Protein AF-A0AA39I2Q4-F1 (afdb_monomer_lite)

Structure (mmCIF, N/CA/C/O backbone):
data_AF-A0AA39I2Q4-F1
#
_entry.id   AF-A0AA39I2Q4-F1
#
loop_
_atom_site.group_PDB
_atom_site.id
_atom_site.type_symbol
_atom_site.label_atom_id
_atom_site.label_alt_id
_atom_site.label_comp_id
_atom_site.label_asym_id
_atom_site.label_entity_id
_atom_site.label_seq_id
_atom_site.pdbx_PDB_ins_code
_atom_site.Cartn_x
_atom_site.Cartn_y
_atom_site.Cartn_z
_atom_site.occupancy
_atom_site.B_iso_or_equiv
_atom_site.auth_seq_id
_atom_site.auth_comp_id
_atom_site.auth_asym_id
_atom_site.auth_atom_id
_atom_site.pdbx_PDB_model_num
ATOM 1 N N . MET A 1 1 ? 20.300 2.941 4.692 1.00 57.72 1 MET A N 1
ATOM 2 C CA . MET A 1 1 ? 18.885 2.511 4.615 1.00 57.72 1 MET A CA 1
ATOM 3 C C . MET A 1 1 ? 18.641 1.969 3.222 1.00 57.72 1 MET A C 1
ATOM 5 O O . MET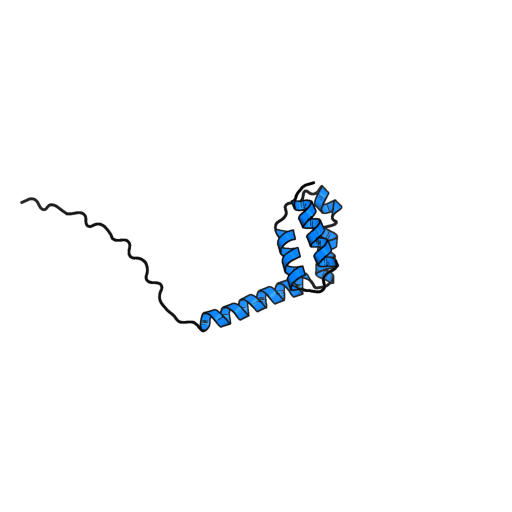 A 1 1 ? 19.092 2.614 2.282 1.00 57.72 1 MET A O 1
ATOM 9 N N . SER A 1 2 ? 18.006 0.803 3.083 1.00 78.44 2 SER A N 1
ATOM 10 C CA . SER A 1 2 ? 17.646 0.271 1.764 1.00 78.44 2 SER A CA 1
ATOM 11 C C . SER A 1 2 ? 16.585 1.167 1.114 1.00 78.44 2 SER A C 1
ATOM 13 O O . SER A 1 2 ? 15.718 1.715 1.802 1.00 78.44 2 SER A O 1
ATOM 15 N N . ALA A 1 3 ? 16.673 1.357 -0.205 1.00 86.44 3 ALA A N 1
ATOM 16 C CA . ALA A 1 3 ? 15.682 2.130 -0.958 1.00 86.44 3 ALA A CA 1
ATOM 17 C C . ALA A 1 3 ? 14.271 1.534 -0.790 1.00 86.44 3 ALA A C 1
ATOM 19 O O . ALA A 1 3 ? 13.300 2.265 -0.595 1.00 86.44 3 ALA A O 1
ATOM 20 N N . ASP A 1 4 ? 14.194 0.206 -0.742 1.00 90.31 4 ASP A N 1
ATOM 21 C CA . ASP A 1 4 ? 12.968 -0.571 -0.565 1.00 90.31 4 ASP A CA 1
ATOM 22 C C . ASP A 1 4 ? 12.265 -0.281 0.763 1.00 90.31 4 ASP A C 1
ATOM 24 O O . ASP A 1 4 ? 11.051 -0.077 0.786 1.00 90.31 4 ASP A O 1
ATOM 28 N N . LEU A 1 5 ? 13.013 -0.135 1.863 1.00 90.12 5 LEU A N 1
ATOM 29 C CA . LEU A 1 5 ? 12.440 0.231 3.160 1.00 90.12 5 LEU A CA 1
ATOM 30 C C . LEU A 1 5 ? 11.814 1.635 3.135 1.00 90.12 5 LEU A C 1
ATOM 32 O O . LEU A 1 5 ? 10.756 1.864 3.728 1.00 90.12 5 LEU A O 1
ATOM 36 N N . ALA A 1 6 ? 12.449 2.590 2.451 1.00 91.62 6 ALA A N 1
ATOM 37 C CA . ALA A 1 6 ? 11.921 3.947 2.317 1.00 91.62 6 ALA A CA 1
ATOM 38 C C . ALA A 1 6 ? 10.647 3.978 1.454 1.00 91.62 6 ALA A C 1
ATOM 40 O O . ALA A 1 6 ? 9.677 4.664 1.802 1.00 91.62 6 ALA A O 1
ATOM 41 N N . ILE A 1 7 ? 10.622 3.197 0.370 1.00 92.50 7 ILE A N 1
ATOM 42 C CA . ILE A 1 7 ? 9.446 3.030 -0.493 1.00 92.50 7 ILE A CA 1
ATOM 43 C C . ILE A 1 7 ? 8.308 2.366 0.286 1.00 92.50 7 ILE A C 1
ATOM 45 O O . ILE A 1 7 ? 7.178 2.855 0.232 1.00 92.50 7 ILE A O 1
ATOM 49 N N . ALA A 1 8 ? 8.594 1.316 1.058 1.00 93.69 8 ALA A N 1
ATOM 50 C CA . ALA A 1 8 ? 7.604 0.618 1.870 1.00 93.69 8 ALA A CA 1
ATOM 51 C C . ALA A 1 8 ? 6.961 1.546 2.907 1.00 93.69 8 ALA A C 1
ATOM 53 O O . ALA A 1 8 ? 5.737 1.667 2.957 1.00 93.69 8 ALA A O 1
ATOM 54 N N . ARG A 1 9 ? 7.773 2.291 3.670 1.00 93.69 9 ARG A N 1
ATOM 55 C CA . ARG A 1 9 ? 7.288 3.287 4.645 1.00 93.69 9 ARG A CA 1
ATOM 56 C C . ARG A 1 9 ? 6.396 4.340 4.010 1.00 93.69 9 ARG A C 1
ATOM 58 O O . ARG A 1 9 ? 5.312 4.624 4.519 1.00 93.69 9 ARG A O 1
ATOM 65 N N . SER A 1 10 ? 6.853 4.910 2.900 1.00 94.12 10 SER A N 1
ATOM 66 C CA . SER A 1 10 ? 6.113 5.952 2.189 1.00 94.12 10 SER A CA 1
ATOM 67 C C . SER A 1 10 ? 4.788 5.413 1.654 1.00 94.12 10 SER A C 1
ATOM 69 O O . SER A 1 10 ? 3.756 6.066 1.782 1.00 94.12 10 SER A O 1
ATOM 71 N N . SER A 1 11 ? 4.797 4.191 1.120 1.00 93.19 11 SER A N 1
ATOM 72 C CA . SER A 1 11 ? 3.607 3.531 0.581 1.00 93.19 11 SER A CA 1
ATOM 73 C C . SER A 1 11 ? 2.585 3.222 1.674 1.00 93.19 11 SER A C 1
ATOM 75 O O . SER A 1 11 ? 1.417 3.570 1.522 1.00 93.19 11 SER A O 1
ATOM 77 N N . ILE A 1 12 ? 3.018 2.657 2.806 1.00 94.00 12 ILE A N 1
ATOM 78 C CA . ILE A 1 12 ? 2.149 2.389 3.963 1.00 94.00 12 ILE A CA 1
ATOM 79 C C . ILE A 1 12 ? 1.529 3.691 4.482 1.00 94.00 12 ILE A C 1
ATOM 81 O O . ILE A 1 12 ? 0.319 3.756 4.702 1.00 94.00 12 ILE A O 1
ATOM 85 N N . SER A 1 13 ? 2.331 4.750 4.626 1.00 93.69 13 SER A N 1
ATOM 86 C CA . SER A 1 13 ? 1.847 6.065 5.062 1.00 93.69 13 SER A CA 1
ATOM 87 C C . SER A 1 13 ? 0.787 6.632 4.110 1.00 93.69 13 SER A C 1
ATOM 89 O O . SER A 1 13 ? -0.287 7.049 4.542 1.00 93.69 13 SER A O 1
ATOM 91 N N . LEU A 1 14 ? 1.030 6.561 2.797 1.00 92.75 14 LEU A N 1
ATOM 92 C CA . LEU A 1 14 ? 0.073 7.009 1.783 1.00 92.75 14 LEU A CA 1
ATOM 93 C C . LEU A 1 14 ? -1.243 6.230 1.834 1.00 92.75 14 LEU A C 1
ATOM 95 O O . LEU A 1 14 ? -2.304 6.837 1.704 1.00 92.75 14 LEU A O 1
ATOM 99 N N . VAL A 1 15 ? -1.201 4.912 2.040 1.00 91.44 15 VAL A N 1
ATOM 100 C CA . VAL A 1 15 ? -2.419 4.093 2.151 1.00 91.44 15 VAL A CA 1
ATOM 101 C C . VAL A 1 15 ? -3.204 4.435 3.418 1.00 91.44 15 VAL A C 1
ATOM 103 O O . VAL A 1 15 ? -4.429 4.518 3.362 1.00 91.44 15 VAL A O 1
ATOM 106 N N . LYS A 1 16 ? -2.525 4.679 4.546 1.00 89.62 16 LYS A N 1
ATOM 107 C CA . LYS A 1 16 ? -3.184 5.024 5.817 1.00 89.62 16 LYS A CA 1
ATOM 108 C C . LYS A 1 16 ? -3.815 6.420 5.807 1.00 89.62 16 LYS A C 1
ATOM 110 O O . LYS A 1 16 ? -4.866 6.603 6.416 1.00 89.62 16 LYS A O 1
ATOM 115 N N . CYS A 1 17 ? -3.194 7.381 5.124 1.00 89.12 17 CYS A N 1
ATOM 116 C CA . CYS A 1 17 ? -3.598 8.790 5.165 1.00 89.12 17 CYS A CA 1
ATOM 117 C C . CYS A 1 17 ? -4.457 9.239 3.973 1.00 89.12 17 CYS A C 1
ATOM 119 O O . CYS A 1 17 ? -5.058 10.311 4.029 1.00 89.12 17 CYS A O 1
ATOM 121 N N . SER A 1 18 ? -4.511 8.474 2.879 1.00 86.56 18 SER A N 1
ATOM 122 C CA . SER A 1 18 ? -5.223 8.879 1.664 1.00 86.56 18 SER A CA 1
ATOM 123 C C . SER A 1 18 ? -6.598 8.226 1.543 1.00 86.56 18 SER A C 1
ATOM 125 O O . SER A 1 18 ? -6.755 7.017 1.691 1.00 86.56 18 SER A O 1
ATOM 127 N N . THR A 1 19 ? -7.599 9.026 1.179 1.00 81.31 19 THR A N 1
ATOM 128 C CA . THR A 1 19 ? -8.931 8.550 0.770 1.00 81.31 19 THR A CA 1
ATOM 129 C C . THR A 1 19 ? -9.043 8.367 -0.747 1.00 81.31 19 THR A C 1
ATOM 131 O O . THR A 1 19 ? -9.988 7.734 -1.229 1.00 81.31 19 THR A O 1
ATOM 134 N N . ASP A 1 20 ? -8.076 8.878 -1.523 1.00 87.31 20 ASP A N 1
ATOM 135 C CA . ASP A 1 20 ? -8.063 8.726 -2.974 1.00 87.31 20 ASP A CA 1
ATOM 136 C C . ASP A 1 20 ? -7.611 7.322 -3.371 1.00 87.31 20 ASP A C 1
ATOM 138 O O . ASP A 1 20 ? -6.431 6.963 -3.356 1.00 87.31 20 ASP A O 1
ATOM 142 N N . LEU A 1 21 ? -8.573 6.543 -3.852 1.00 83.75 21 LEU A N 1
ATOM 143 C CA . LEU A 1 21 ? -8.340 5.172 -4.272 1.00 83.75 21 LEU A CA 1
ATOM 144 C C . LEU A 1 21 ? -7.311 5.062 -5.415 1.00 83.75 21 LEU A C 1
ATOM 146 O O . LEU A 1 21 ? -6.687 4.018 -5.557 1.00 83.75 21 LEU A O 1
ATOM 150 N N . LYS A 1 22 ? -7.098 6.091 -6.256 1.00 84.81 22 LYS A N 1
ATOM 151 C CA . LYS A 1 22 ? -6.063 6.028 -7.314 1.00 84.81 22 LYS A CA 1
ATOM 152 C C . LYS A 1 22 ? -4.657 6.079 -6.711 1.00 84.81 22 LYS A C 1
ATOM 154 O O . LYS A 1 22 ? -3.790 5.323 -7.150 1.00 84.81 22 LYS A O 1
ATOM 159 N N . THR A 1 23 ? -4.450 6.946 -5.729 1.00 88.62 23 THR A N 1
ATOM 160 C CA . THR A 1 23 ? -3.203 7.070 -4.967 1.00 88.62 23 THR A CA 1
ATOM 161 C C . THR A 1 23 ? -2.950 5.819 -4.135 1.00 88.62 23 THR A C 1
ATOM 163 O O . THR A 1 23 ? -1.866 5.248 -4.223 1.00 88.62 23 THR A O 1
ATOM 166 N N . VAL A 1 24 ? -3.976 5.311 -3.447 1.00 89.62 24 VAL A N 1
ATOM 167 C CA . VAL A 1 24 ? -3.904 4.063 -2.669 1.00 89.62 24 VAL A CA 1
ATOM 168 C C . VAL A 1 24 ? -3.522 2.867 -3.547 1.00 89.62 24 VAL A C 1
ATOM 170 O O . VAL A 1 24 ? -2.595 2.137 -3.211 1.00 89.62 24 VAL A O 1
ATOM 173 N N . THR A 1 25 ? -4.155 2.687 -4.716 1.00 87.25 25 THR A N 1
ATOM 174 C CA . THR A 1 25 ? -3.792 1.591 -5.636 1.00 87.25 25 THR A CA 1
ATOM 175 C C . THR A 1 25 ? -2.344 1.700 -6.121 1.00 87.25 25 THR A C 1
ATOM 177 O O . THR A 1 25 ? -1.668 0.683 -6.243 1.00 87.25 25 THR A O 1
ATOM 180 N N . LYS A 1 26 ? -1.848 2.914 -6.397 1.00 89.56 26 LYS A N 1
ATOM 181 C CA . LYS A 1 26 ? -0.443 3.111 -6.784 1.00 89.56 26 LYS A CA 1
ATOM 182 C C . LYS A 1 26 ? 0.511 2.761 -5.645 1.00 89.56 26 LYS A C 1
ATOM 184 O O . LYS A 1 26 ? 1.482 2.063 -5.892 1.00 89.56 26 LYS A O 1
ATOM 189 N N . ALA A 1 27 ? 0.222 3.220 -4.430 1.00 92.00 27 ALA A N 1
ATOM 190 C CA . ALA A 1 27 ? 1.046 2.953 -3.256 1.00 92.00 27 ALA A CA 1
ATOM 191 C C . ALA A 1 27 ? 1.112 1.450 -2.936 1.00 92.00 27 ALA A C 1
ATOM 193 O O . ALA A 1 27 ? 2.198 0.924 -2.724 1.00 92.00 27 ALA A O 1
ATOM 194 N N . LEU A 1 28 ? -0.020 0.738 -2.996 1.00 90.25 28 LEU A N 1
ATOM 195 C CA . LEU A 1 28 ? -0.040 -0.724 -2.859 1.00 90.25 28 LEU A CA 1
ATOM 196 C C . LEU A 1 28 ? 0.752 -1.421 -3.974 1.00 90.25 28 LEU A C 1
ATOM 198 O O . LEU A 1 28 ? 1.458 -2.385 -3.705 1.00 90.25 28 LEU A O 1
ATOM 202 N N . GLY A 1 29 ? 0.677 -0.917 -5.209 1.00 89.19 29 GLY A N 1
ATOM 203 C CA . GLY A 1 29 ? 1.494 -1.417 -6.316 1.00 89.19 29 GLY A CA 1
ATOM 204 C C . GLY A 1 29 ? 2.993 -1.240 -6.069 1.00 89.19 29 GLY A C 1
ATOM 205 O O . GLY A 1 29 ? 3.751 -2.182 -6.262 1.00 89.19 29 GLY A O 1
ATOM 206 N N . SER A 1 30 ? 3.417 -0.069 -5.587 1.00 90.94 30 SER A N 1
ATOM 207 C CA . SER A 1 30 ? 4.813 0.174 -5.203 1.00 90.94 30 SER A CA 1
ATOM 208 C C . SER A 1 30 ? 5.261 -0.740 -4.063 1.00 90.94 30 SER A C 1
ATOM 210 O O . SER A 1 30 ? 6.365 -1.271 -4.113 1.00 90.94 30 SER A O 1
ATOM 212 N N . LEU A 1 31 ? 4.399 -0.962 -3.063 1.00 90.81 31 LEU A N 1
ATOM 213 C CA . LEU A 1 31 ? 4.672 -1.870 -1.947 1.00 90.81 31 LEU A CA 1
ATOM 214 C C . LEU A 1 31 ? 4.792 -3.336 -2.400 1.00 90.81 31 LEU A C 1
ATOM 216 O O . LEU A 1 31 ? 5.554 -4.091 -1.815 1.00 90.81 31 LEU A O 1
ATOM 220 N N . ALA A 1 32 ? 4.089 -3.746 -3.455 1.00 88.56 32 ALA A N 1
ATOM 221 C CA . ALA A 1 32 ? 4.195 -5.101 -3.999 1.00 88.56 32 ALA A CA 1
ATOM 222 C C . ALA A 1 32 ? 5.507 -5.362 -4.767 1.00 88.56 32 ALA A C 1
ATOM 224 O O . ALA A 1 32 ? 5.819 -6.512 -5.061 1.00 88.56 32 ALA A O 1
ATOM 225 N N . CYS A 1 33 ? 6.259 -4.314 -5.123 1.00 88.25 33 CYS A N 1
ATOM 226 C CA . CYS A 1 33 ? 7.508 -4.430 -5.884 1.00 88.25 33 CYS A CA 1
ATOM 227 C C . CYS A 1 33 ? 8.777 -4.313 -5.026 1.00 88.25 33 CYS A C 1
ATOM 229 O O . CYS A 1 33 ? 9.874 -4.437 -5.571 1.00 88.25 33 CYS A O 1
ATOM 231 N N . VAL A 1 34 ? 8.656 -4.050 -3.722 1.00 91.12 34 VAL A N 1
ATOM 232 C CA . VAL A 1 34 ? 9.813 -3.950 -2.820 1.00 91.12 34 VAL A CA 1
ATOM 233 C C . VAL A 1 34 ? 10.177 -5.308 -2.234 1.00 91.12 34 VAL A C 1
ATOM 235 O O . VAL A 1 34 ? 9.299 -6.125 -1.962 1.00 91.12 34 VAL A O 1
ATOM 238 N N . HIS A 1 35 ? 11.467 -5.532 -2.000 1.00 90.75 35 HIS A N 1
ATOM 239 C CA . HIS A 1 35 ? 11.965 -6.705 -1.292 1.00 90.75 35 HIS A CA 1
ATOM 240 C C . HIS A 1 35 ? 12.410 -6.280 0.105 1.00 90.75 35 HIS A C 1
ATOM 242 O O . HIS A 1 35 ? 13.410 -5.583 0.2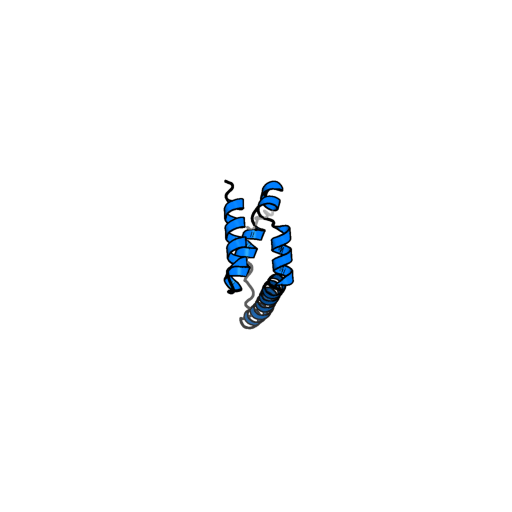83 1.00 90.75 35 HIS A O 1
ATOM 248 N N . LEU A 1 36 ? 11.635 -6.681 1.108 1.00 89.88 36 LEU A N 1
ATOM 249 C CA . LEU A 1 36 ? 11.939 -6.407 2.507 1.00 89.88 36 LEU A CA 1
ATOM 250 C C . LEU A 1 36 ? 12.597 -7.627 3.149 1.00 89.88 36 LEU A C 1
ATOM 252 O O . LEU A 1 36 ? 12.298 -8.769 2.811 1.00 89.88 36 LEU A O 1
ATOM 256 N N . SER A 1 37 ? 13.517 -7.373 4.078 1.00 92.44 37 SER A N 1
ATOM 257 C CA . SER A 1 37 ? 14.002 -8.415 4.980 1.00 92.44 37 SER A CA 1
ATOM 258 C C . SER A 1 37 ? 12.934 -8.733 6.032 1.00 92.44 37 SER A C 1
ATOM 260 O O . SER A 1 37 ? 12.096 -7.884 6.342 1.00 92.44 37 SER A O 1
ATOM 262 N N . SER A 1 38 ? 12.987 -9.916 6.649 1.00 91.06 38 SER A N 1
ATOM 263 C CA . SER A 1 38 ? 12.045 -10.275 7.721 1.00 91.06 38 SER A CA 1
ATOM 264 C C . SER A 1 38 ? 12.094 -9.303 8.912 1.00 91.06 38 SER A C 1
ATOM 266 O O . SER A 1 38 ? 11.071 -9.051 9.544 1.00 91.06 38 SER A O 1
ATOM 268 N N . GLU A 1 39 ? 13.259 -8.710 9.201 1.00 92.50 39 GLU A N 1
ATOM 269 C CA . GLU A 1 39 ? 13.396 -7.669 10.229 1.00 92.50 39 GLU A CA 1
ATOM 270 C C . GLU A 1 39 ? 12.653 -6.383 9.831 1.00 92.50 39 GLU A C 1
ATOM 272 O O . GLU A 1 39 ? 11.925 -5.798 10.636 1.00 92.50 39 GLU A O 1
ATOM 277 N N . ASP A 1 40 ? 12.786 -5.957 8.572 1.00 91.50 40 ASP A N 1
ATOM 278 C CA . ASP A 1 40 ? 12.100 -4.772 8.055 1.00 91.50 40 ASP A CA 1
ATOM 279 C C . ASP A 1 40 ? 10.578 -4.964 8.010 1.00 91.50 40 ASP A C 1
ATOM 281 O O . ASP A 1 40 ? 9.833 -4.041 8.350 1.00 91.50 40 ASP A O 1
ATOM 285 N N . GLU A 1 41 ? 10.103 -6.157 7.648 1.00 90.75 41 GLU A N 1
ATOM 286 C CA . GLU A 1 41 ? 8.678 -6.502 7.665 1.00 90.75 41 GLU A CA 1
ATOM 287 C C . GLU A 1 41 ? 8.080 -6.396 9.070 1.00 90.75 41 GLU A C 1
ATOM 289 O O . GLU A 1 41 ? 7.022 -5.782 9.254 1.00 90.75 41 GLU A O 1
ATOM 294 N N . GLN A 1 42 ? 8.777 -6.940 10.072 1.00 92.50 42 GLN A N 1
ATOM 295 C CA . GLN A 1 42 ? 8.366 -6.848 11.473 1.00 92.50 42 GLN A CA 1
ATOM 296 C C . GLN A 1 42 ? 8.392 -5.401 11.965 1.00 92.50 42 GLN A C 1
ATOM 298 O O . GLN A 1 42 ? 7.430 -4.931 12.575 1.00 92.50 42 GLN A O 1
ATOM 303 N N . LYS A 1 43 ? 9.450 -4.651 11.643 1.00 92.31 43 LYS A N 1
ATOM 304 C CA . LYS A 1 43 ? 9.593 -3.240 12.026 1.00 92.31 43 LYS A CA 1
ATOM 305 C C . LYS A 1 43 ? 8.501 -2.355 11.432 1.00 92.31 43 LYS A C 1
ATOM 307 O O . LYS A 1 43 ? 8.084 -1.384 12.062 1.00 92.31 43 LYS A O 1
ATOM 312 N N . LEU A 1 44 ? 8.062 -2.661 10.215 1.00 91.44 44 LEU A N 1
ATOM 313 C CA . LEU A 1 44 ? 6.974 -1.956 9.541 1.00 91.44 44 LEU A CA 1
ATOM 314 C C . LEU A 1 44 ? 5.588 -2.503 9.876 1.00 91.44 44 LEU A C 1
ATOM 316 O O . LEU A 1 44 ? 4.605 -1.892 9.451 1.00 91.44 44 LEU A O 1
ATOM 320 N N . LYS A 1 45 ? 5.501 -3.605 10.633 1.00 92.94 45 LYS A N 1
ATOM 321 C CA . LYS A 1 45 ? 4.246 -4.288 10.970 1.00 92.94 45 LYS A CA 1
ATOM 322 C C . LYS A 1 45 ? 3.411 -4.555 9.713 1.00 92.94 45 LYS A C 1
ATOM 324 O O . LYS A 1 45 ? 2.221 -4.251 9.665 1.00 92.94 45 LYS A O 1
ATOM 329 N N . VAL A 1 46 ? 4.055 -5.077 8.664 1.00 90.81 46 VAL A N 1
ATOM 330 C CA . VAL A 1 46 ? 3.424 -5.245 7.340 1.00 90.81 46 VAL A CA 1
ATOM 331 C C . VAL A 1 46 ? 2.198 -6.154 7.420 1.00 90.81 46 VAL A C 1
ATOM 333 O O . VAL A 1 46 ? 1.187 -5.834 6.806 1.00 90.81 46 VAL A O 1
ATOM 336 N N . ALA A 1 47 ? 2.257 -7.226 8.217 1.00 89.00 47 ALA A N 1
ATOM 337 C CA . ALA A 1 47 ? 1.122 -8.122 8.442 1.00 89.00 47 ALA A CA 1
ATOM 338 C C . ALA A 1 47 ? -0.096 -7.375 9.015 1.00 89.00 47 ALA A C 1
ATOM 340 O O . ALA A 1 47 ? -1.137 -7.336 8.368 1.00 89.00 47 ALA A O 1
ATOM 341 N N . GLU A 1 48 ? 0.075 -6.673 10.145 1.00 91.62 48 GLU A N 1
ATOM 342 C CA . GLU A 1 48 ? -0.993 -5.863 10.761 1.00 91.62 48 GLU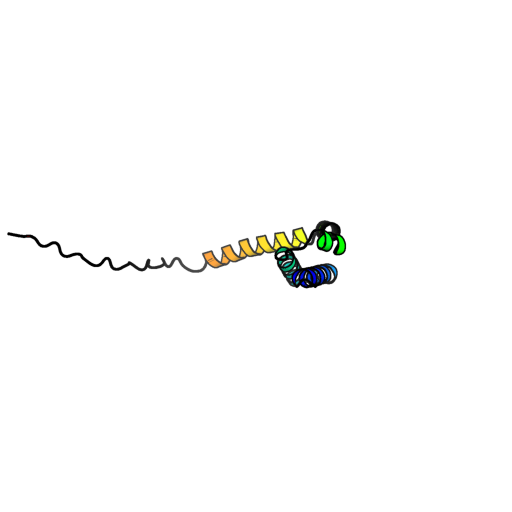 A CA 1
ATOM 343 C C . GLU A 1 48 ? -1.544 -4.813 9.779 1.00 91.62 48 GLU A C 1
ATOM 345 O O . GLU A 1 48 ? -2.744 -4.569 9.709 1.00 91.62 48 GLU A O 1
ATOM 350 N N . PHE A 1 49 ? -0.673 -4.195 8.976 1.00 93.06 49 PHE A N 1
ATOM 351 C CA . PHE A 1 49 ? -1.091 -3.239 7.952 1.00 93.06 49 PHE A CA 1
ATOM 352 C C . PHE A 1 49 ? -1.942 -3.874 6.840 1.00 93.06 49 PHE A C 1
ATOM 354 O O . PHE A 1 49 ? -2.867 -3.231 6.334 1.00 93.06 49 PHE A O 1
ATOM 361 N N . LEU A 1 50 ? -1.622 -5.094 6.410 1.00 89.75 50 LEU A N 1
ATOM 362 C CA . LEU A 1 50 ? -2.403 -5.796 5.394 1.00 89.75 50 LEU A CA 1
ATOM 363 C C . LEU A 1 50 ? -3.764 -6.221 5.948 1.00 89.75 50 LEU A C 1
ATOM 365 O O . LEU A 1 50 ? -4.762 -6.033 5.250 1.00 89.75 50 LEU A O 1
ATOM 369 N N . ASP A 1 51 ? -3.815 -6.678 7.199 1.00 89.25 51 ASP A N 1
ATOM 370 C CA . ASP A 1 51 ? -5.066 -6.978 7.902 1.00 89.25 51 ASP A CA 1
ATOM 371 C C . ASP A 1 51 ? -5.946 -5.721 8.013 1.00 89.25 51 ASP A C 1
ATOM 373 O O . ASP A 1 51 ? -7.097 -5.729 7.570 1.00 89.25 51 ASP A O 1
ATOM 377 N N . ASP A 1 52 ? -5.374 -4.583 8.430 1.00 88.69 52 ASP A N 1
ATOM 378 C CA . ASP A 1 52 ? -6.045 -3.272 8.428 1.00 88.69 52 ASP A CA 1
ATOM 379 C C . ASP A 1 52 ? -6.625 -2.923 7.041 1.00 88.69 52 ASP A C 1
ATOM 381 O O . ASP A 1 52 ? -7.719 -2.359 6.913 1.00 88.69 52 ASP A O 1
ATOM 385 N N . CYS A 1 53 ? -5.889 -3.218 5.964 1.00 87.38 53 CYS A N 1
ATOM 386 C CA . CYS A 1 53 ? -6.340 -2.953 4.596 1.00 87.38 53 CYS A CA 1
ATOM 387 C C . CYS A 1 53 ? -7.512 -3.852 4.175 1.00 87.38 53 CYS A C 1
ATOM 389 O O . CYS A 1 53 ? -8.354 -3.414 3.374 1.00 87.38 53 CYS A O 1
ATOM 391 N N . VAL A 1 54 ? -7.574 -5.084 4.685 1.00 85.69 54 VAL A N 1
ATOM 392 C CA . VAL A 1 54 ? -8.698 -6.008 4.484 1.00 85.69 54 VAL A CA 1
ATOM 393 C C .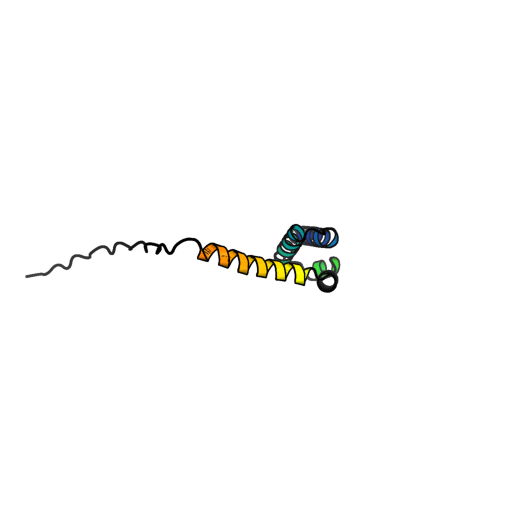 VAL A 1 54 ? -9.926 -5.498 5.229 1.00 85.69 54 VAL A C 1
ATOM 395 O O . VAL A 1 54 ? -10.967 -5.307 4.596 1.00 85.69 54 VAL A O 1
ATOM 398 N N . GLU A 1 55 ? -9.803 -5.200 6.525 1.00 85.00 55 GLU A N 1
ATOM 399 C CA . GLU A 1 55 ? -10.919 -4.744 7.368 1.00 85.00 55 GLU A CA 1
ATOM 400 C C . GLU A 1 55 ? -11.550 -3.451 6.845 1.00 85.00 55 GLU A C 1
ATOM 402 O O . GLU A 1 55 ? -12.771 -3.314 6.764 1.00 85.00 55 GLU A O 1
ATOM 407 N N . ARG A 1 56 ? -10.723 -2.510 6.377 1.00 82.75 56 ARG A N 1
ATOM 408 C CA . ARG A 1 56 ? -11.186 -1.248 5.772 1.00 82.75 56 ARG A CA 1
ATOM 409 C C . ARG A 1 56 ? -11.773 -1.426 4.365 1.00 82.75 56 ARG A C 1
ATOM 411 O O . ARG A 1 56 ? -12.193 -0.448 3.738 1.00 82.75 56 ARG A O 1
ATOM 418 N N . GLY A 1 57 ? -11.766 -2.644 3.821 1.00 84.62 57 GLY A N 1
ATOM 419 C CA . GLY A 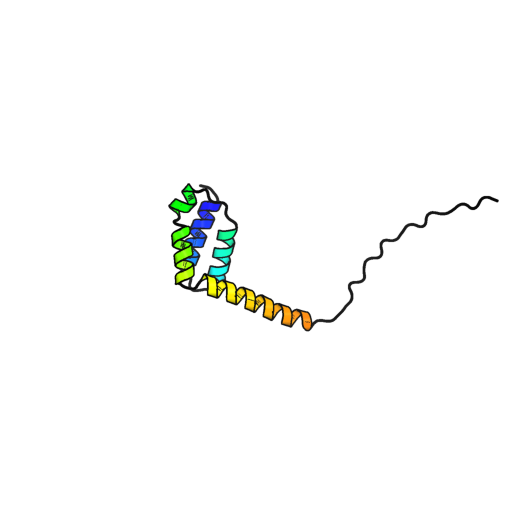1 57 ? -12.242 -2.966 2.475 1.00 84.62 57 GLY A CA 1
ATOM 420 C C . GLY A 1 57 ? -11.416 -2.321 1.357 1.00 84.62 57 GLY A C 1
ATOM 421 O O . GLY A 1 57 ? -11.892 -2.202 0.222 1.00 84.62 57 GLY A O 1
ATOM 422 N N . VAL A 1 58 ? -10.189 -1.877 1.647 1.00 83.69 58 VAL A N 1
ATOM 423 C CA . VAL A 1 58 ? -9.311 -1.185 0.690 1.00 83.69 58 VAL A CA 1
ATOM 424 C C . VAL A 1 58 ? -8.912 -2.131 -0.437 1.00 83.69 58 VAL A C 1
ATOM 426 O O . VAL A 1 58 ? -8.989 -1.756 -1.613 1.00 83.69 58 VAL A O 1
ATOM 429 N N . LEU A 1 59 ? -8.552 -3.370 -0.091 1.00 78.94 59 LEU A N 1
ATOM 430 C CA . LEU A 1 59 ? -8.171 -4.391 -1.067 1.00 78.94 59 LEU A CA 1
ATOM 431 C C . LEU A 1 59 ? -9.346 -4.758 -1.985 1.00 78.94 59 LEU A C 1
ATOM 433 O O . LEU A 1 59 ? -9.184 -4.758 -3.206 1.00 78.94 59 LEU A O 1
ATOM 437 N N . HIS A 1 60 ? -10.553 -4.937 -1.432 1.00 83.31 60 HIS A N 1
ATOM 438 C CA . HIS A 1 60 ? -11.768 -5.185 -2.219 1.00 83.31 60 HIS A CA 1
ATOM 439 C C . HIS A 1 60 ? -12.055 -4.053 -3.214 1.00 83.31 60 HIS A C 1
ATOM 441 O O . HIS A 1 60 ? -12.306 -4.304 -4.396 1.00 83.31 60 HIS A O 1
ATOM 447 N N . ARG A 1 61 ? -11.962 -2.791 -2.775 1.00 78.31 61 ARG A N 1
ATOM 448 C CA . ARG A 1 61 ? -12.169 -1.618 -3.644 1.00 78.31 61 ARG A CA 1
ATOM 449 C C . ARG A 1 61 ? -11.118 -1.524 -4.751 1.00 78.31 61 ARG A C 1
ATOM 451 O O . ARG A 1 61 ? -11.461 -1.198 -5.891 1.00 78.31 61 ARG A O 1
ATOM 458 N N . CYS A 1 62 ? -9.854 -1.812 -4.439 1.00 79.56 62 CYS A N 1
ATOM 459 C CA . CYS A 1 62 ? -8.775 -1.836 -5.428 1.00 79.56 62 CYS A CA 1
ATOM 460 C C . CYS A 1 62 ? -9.013 -2.922 -6.485 1.00 79.56 62 CYS A C 1
ATOM 462 O O . CYS A 1 62 ? -8.962 -2.634 -7.685 1.00 79.56 62 CYS A O 1
ATOM 464 N N . TYR A 1 63 ? -9.351 -4.138 -6.053 1.00 79.62 63 TYR A N 1
ATOM 465 C CA . TYR A 1 63 ? -9.609 -5.269 -6.941 1.00 79.62 63 TYR A CA 1
ATOM 466 C C . TYR A 1 63 ? -10.839 -5.041 -7.834 1.00 79.62 63 TYR A C 1
ATOM 468 O O . TYR A 1 63 ? -10.752 -5.167 -9.057 1.00 79.62 63 TYR A O 1
ATOM 476 N N . ALA A 1 64 ? -11.956 -4.578 -7.265 1.00 79.50 64 ALA A N 1
ATOM 477 C CA . ALA A 1 64 ? -13.165 -4.248 -8.023 1.00 79.50 64 ALA A CA 1
ATOM 478 C C . ALA A 1 64 ? -12.901 -3.188 -9.107 1.00 79.50 64 ALA A C 1
ATOM 480 O O . ALA A 1 64 ? -13.373 -3.302 -10.240 1.00 79.50 64 ALA A O 1
ATOM 481 N N . ARG A 1 65 ? -12.089 -2.165 -8.807 1.00 77.81 65 ARG A N 1
ATOM 482 C CA . ARG A 1 65 ? -11.695 -1.143 -9.789 1.00 77.81 65 ARG A CA 1
ATOM 483 C C . ARG A 1 65 ? -10.817 -1.717 -10.904 1.00 77.81 65 ARG A C 1
ATOM 485 O O . ARG A 1 65 ? -10.939 -1.274 -12.049 1.00 77.81 65 ARG A O 1
ATOM 492 N N . MET A 1 66 ? -9.941 -2.670 -10.592 1.00 78.38 66 MET A N 1
ATOM 493 C CA . MET A 1 66 ? -9.128 -3.364 -11.591 1.00 78.38 66 MET A CA 1
ATOM 494 C C . MET A 1 66 ? -10.008 -4.175 -12.552 1.00 78.38 66 MET A C 1
ATOM 496 O O . MET A 1 66 ? -9.878 -4.012 -13.767 1.00 78.38 66 MET A O 1
ATOM 500 N N . LEU A 1 67 ? -10.973 -4.937 -12.026 1.00 79.06 67 LEU A N 1
ATOM 501 C CA . LEU A 1 67 ? -11.964 -5.664 -12.830 1.00 79.06 67 LEU A CA 1
ATOM 502 C C . LEU A 1 67 ? -12.793 -4.720 -13.710 1.00 79.06 67 LEU A C 1
ATOM 504 O O . LEU A 1 67 ? -12.880 -4.914 -14.922 1.00 79.06 67 LEU A O 1
ATOM 508 N N . LEU A 1 68 ? -13.330 -3.637 -13.136 1.00 78.19 68 LEU A N 1
ATOM 509 C CA . LEU A 1 68 ? -14.093 -2.628 -13.882 1.00 78.19 68 LEU A CA 1
ATOM 510 C C . LEU A 1 68 ? -13.280 -2.003 -15.022 1.00 78.19 68 LEU A C 1
ATOM 512 O O . LEU A 1 68 ? -13.831 -1.717 -16.085 1.00 78.19 68 LEU A O 1
ATOM 516 N N . ARG A 1 69 ? -11.972 -1.781 -14.835 1.00 76.56 69 ARG A N 1
ATOM 517 C CA . ARG A 1 69 ? -11.085 -1.319 -15.914 1.00 76.56 69 ARG A CA 1
ATOM 518 C C . ARG A 1 69 ? -10.920 -2.369 -17.005 1.00 76.56 69 ARG A C 1
ATOM 520 O O . ARG A 1 69 ? -10.956 -1.982 -18.168 1.00 76.56 69 ARG A O 1
ATOM 527 N N . GLY A 1 70 ? -10.756 -3.644 -16.654 1.00 72.50 70 GLY A N 1
ATOM 528 C CA . GLY A 1 70 ? -10.694 -4.744 -17.622 1.00 72.50 70 GLY A CA 1
ATOM 529 C C . GLY A 1 70 ? -11.953 -4.802 -18.487 1.00 72.50 70 GLY A C 1
ATOM 530 O O . GLY A 1 70 ? -11.866 -4.708 -19.709 1.00 72.50 70 GLY A O 1
ATOM 531 N N . ILE A 1 71 ? -13.127 -4.801 -17.852 1.00 76.44 71 ILE A N 1
ATOM 532 C CA . ILE A 1 71 ? -14.433 -4.803 -18.532 1.00 76.44 71 ILE A CA 1
ATOM 533 C C . ILE A 1 71 ? -14.590 -3.574 -19.446 1.00 76.44 71 ILE A C 1
ATOM 535 O O . ILE A 1 71 ? -15.012 -3.685 -20.596 1.00 76.44 71 ILE A O 1
ATOM 539 N N . ARG A 1 72 ? -14.225 -2.378 -18.964 1.00 76.81 72 ARG A N 1
ATOM 540 C CA . ARG A 1 72 ? -14.334 -1.135 -19.753 1.00 76.81 72 ARG A CA 1
ATOM 541 C C . ARG A 1 72 ? -13.319 -1.046 -20.895 1.00 76.81 72 ARG A C 1
ATOM 543 O O . ARG A 1 72 ? -13.632 -0.417 -21.902 1.00 76.81 72 ARG A O 1
ATOM 550 N N . LYS A 1 73 ? -12.125 -1.631 -20.753 1.00 61.09 73 LYS A N 1
ATOM 551 C CA . LYS A 1 73 ? -11.126 -1.714 -21.833 1.00 61.09 73 LYS A CA 1
ATOM 552 C C . LYS A 1 73 ? -11.580 -2.670 -22.937 1.00 61.09 73 LYS A C 1
ATOM 554 O O . LYS A 1 73 ? -11.553 -2.270 -24.095 1.00 61.09 73 LYS A O 1
ATOM 559 N N . LEU A 1 74 ? -12.125 -3.834 -22.573 1.00 56.34 74 LEU A N 1
ATOM 560 C CA . LEU A 1 74 ? -12.755 -4.776 -23.511 1.00 56.34 74 LEU A CA 1
ATOM 561 C C . LEU A 1 74 ? -13.841 -4.107 -24.367 1.00 56.34 74 LEU A C 1
ATOM 563 O O . LEU A 1 74 ? -13.937 -4.350 -25.566 1.00 56.34 74 LEU A O 1
ATOM 567 N N . LYS A 1 75 ? -14.614 -3.186 -23.781 1.00 53.03 75 LYS A N 1
ATOM 568 C CA . LYS A 1 75 ? -15.654 -2.452 -24.515 1.00 53.03 75 LYS A CA 1
ATOM 569 C C . LYS A 1 75 ? -15.108 -1.422 -25.520 1.00 53.03 75 LYS A C 1
ATOM 571 O O . LYS A 1 75 ? -15.845 -1.031 -26.418 1.00 53.03 75 LYS A O 1
ATOM 576 N N . LYS A 1 76 ? -13.854 -0.971 -25.383 1.00 52.19 76 LYS A N 1
ATOM 577 C CA . LYS A 1 76 ? -13.225 -0.020 -26.321 1.00 52.19 76 LYS A CA 1
ATOM 578 C C . LYS A 1 76 ? -12.498 -0.709 -27.474 1.00 52.19 76 LYS A C 1
ATOM 580 O O . LYS A 1 76 ? -12.549 -0.194 -28.582 1.00 52.19 76 LYS A O 1
ATOM 585 N N . GLU A 1 77 ? -11.894 -1.875 -27.253 1.00 46.97 77 GLU A N 1
ATOM 586 C CA . GLU A 1 77 ? -11.234 -2.629 -28.336 1.00 46.97 77 GLU A CA 1
ATOM 587 C C . GLU A 1 77 ? -12.225 -3.326 -29.278 1.00 46.97 77 GLU A C 1
ATOM 589 O O . GLU A 1 77 ? -11.889 -3.607 -30.421 1.00 46.97 77 GLU A O 1
ATOM 594 N N . SER A 1 78 ? -13.479 -3.527 -28.862 1.00 44.44 78 SER A N 1
ATOM 595 C CA . SER A 1 78 ? -14.515 -4.058 -29.759 1.00 44.44 78 SER A CA 1
ATOM 596 C C . SER A 1 78 ? -15.122 -3.012 -30.711 1.00 44.44 78 SER A C 1
ATOM 598 O O . SER A 1 78 ? -15.960 -3.377 -31.535 1.00 44.44 78 SER A O 1
ATOM 600 N N . ALA A 1 79 ? -14.747 -1.731 -30.603 1.00 49.19 79 ALA A N 1
ATOM 601 C CA . ALA A 1 79 ? -15.301 -0.648 -31.424 1.00 49.19 79 ALA A CA 1
ATOM 602 C C . ALA A 1 79 ? -14.329 -0.099 -32.486 1.00 49.19 79 ALA A C 1
ATOM 604 O O . ALA A 1 79 ? -14.750 0.688 -33.330 1.00 49.19 79 ALA A O 1
ATOM 605 N N . GLU A 1 80 ? -13.066 -0.536 -32.508 1.00 42.97 80 GLU A N 1
ATOM 606 C CA . GLU A 1 80 ? -12.123 -0.198 -33.579 1.00 42.97 80 GLU A CA 1
ATOM 607 C C . GLU A 1 80 ? -11.676 -1.456 -34.324 1.00 42.97 80 GLU A C 1
ATOM 609 O O . GLU A 1 80 ? -10.693 -2.102 -33.990 1.00 42.97 80 GLU A O 1
ATOM 614 N N . GLY A 1 81 ? -12.450 -1.780 -35.361 1.00 42.16 81 GLY A N 1
ATOM 615 C CA . GLY A 1 81 ? -11.961 -2.272 -36.645 1.00 42.16 81 GLY A CA 1
ATOM 616 C C . GLY A 1 81 ? -10.974 -3.436 -36.633 1.00 42.16 81 GLY A C 1
ATOM 617 O O . GLY A 1 81 ? -9.766 -3.250 -36.502 1.00 42.16 81 GLY A O 1
ATOM 618 N N . LEU A 1 82 ? -11.480 -4.613 -37.013 1.00 46.03 82 LEU A N 1
ATOM 619 C CA . LEU A 1 82 ? -10.698 -5.607 -37.742 1.00 46.03 82 LEU A CA 1
ATOM 620 C C . LEU A 1 82 ? -9.896 -4.921 -38.866 1.00 46.03 82 LEU A C 1
ATOM 622 O O . LEU A 1 82 ? -10.408 -4.679 -39.958 1.00 46.03 82 LEU A O 1
ATOM 626 N N . LYS A 1 83 ? -8.616 -4.646 -38.635 1.00 47.25 83 LYS A N 1
ATOM 627 C CA . LYS A 1 83 ? -7.630 -4.568 -39.710 1.00 47.25 83 LYS A CA 1
ATOM 628 C C . LYS A 1 83 ? -6.610 -5.670 -39.454 1.00 47.25 83 LYS A C 1
ATOM 630 O O . LYS A 1 83 ? -5.892 -5.603 -38.459 1.00 47.25 83 LYS A O 1
ATOM 635 N N . PRO A 1 84 ? -6.550 -6.706 -40.309 1.00 46.28 84 PRO A N 1
ATOM 636 C CA . PRO A 1 84 ? -5.575 -7.767 -40.148 1.00 46.28 84 PRO A CA 1
ATOM 637 C C . PRO A 1 84 ? -4.179 -7.158 -40.274 1.00 46.28 84 PRO A C 1
ATOM 639 O O . PRO A 1 84 ? -3.828 -6.586 -41.310 1.00 46.28 84 PRO A O 1
ATOM 642 N N . SER A 1 85 ? -3.385 -7.273 -39.208 1.00 48.72 85 SER A N 1
ATOM 643 C CA . SER A 1 85 ? -1.952 -6.997 -39.245 1.00 48.72 85 SER A CA 1
ATOM 644 C C . SER A 1 85 ? -1.343 -7.799 -40.389 1.00 48.72 85 SER A C 1
ATOM 646 O O . SER A 1 85 ? -1.255 -9.027 -40.327 1.00 48.72 85 SER A O 1
ATOM 648 N N . LYS A 1 86 ? -0.942 -7.098 -41.456 1.00 52.12 86 LYS A N 1
ATOM 649 C CA . LYS A 1 86 ? -0.140 -7.654 -42.543 1.00 52.12 86 LYS A CA 1
ATOM 650 C C . LYS A 1 86 ? 1.116 -8.248 -41.914 1.00 52.12 86 LYS A C 1
ATOM 652 O O . LYS A 1 86 ? 2.021 -7.520 -41.509 1.00 52.12 86 LYS A O 1
ATOM 657 N N . LYS A 1 87 ? 1.150 -9.579 -41.814 1.00 54.34 87 LYS A N 1
ATOM 658 C CA . LYS A 1 87 ? 2.360 -10.345 -41.530 1.00 54.34 87 LYS A CA 1
ATOM 659 C C . LYS A 1 87 ? 3.424 -9.849 -42.508 1.00 54.34 87 LYS A C 1
ATOM 661 O O . LYS A 1 87 ? 3.239 -9.958 -43.719 1.00 54.34 87 LYS A O 1
ATOM 666 N N . LYS A 1 88 ? 4.501 -9.251 -41.993 1.00 50.78 88 LYS A N 1
ATOM 667 C CA . LYS A 1 88 ? 5.695 -8.962 -42.787 1.00 50.78 88 LYS A CA 1
ATOM 668 C C . LYS A 1 88 ? 6.189 -10.304 -43.325 1.00 50.78 88 LYS A C 1
ATOM 670 O O . LY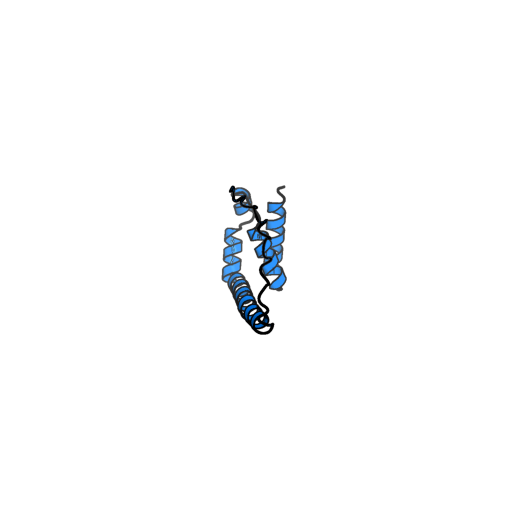S A 1 88 ? 6.709 -11.117 -42.567 1.00 50.78 88 LYS A O 1
ATOM 675 N N . ALA A 1 89 ? 5.942 -10.562 -44.605 1.00 50.03 89 ALA A N 1
ATOM 676 C CA . ALA A 1 89 ? 6.525 -11.689 -45.305 1.00 50.03 89 ALA A CA 1
ATOM 677 C C . ALA A 1 89 ? 8.045 -11.495 -45.297 1.00 50.03 89 ALA A C 1
ATOM 679 O O . ALA A 1 89 ? 8.554 -10.503 -45.818 1.00 50.03 89 ALA A O 1
ATOM 680 N N . PHE A 1 90 ? 8.762 -12.419 -44.662 1.00 50.91 90 PHE A N 1
ATOM 681 C CA . PHE A 1 90 ? 10.200 -12.543 -44.847 1.00 50.91 90 PHE A CA 1
ATOM 682 C C . PHE A 1 90 ? 10.454 -12.892 -46.321 1.00 50.91 90 PHE A C 1
ATOM 684 O O . PHE A 1 90 ? 9.855 -13.851 -46.815 1.00 50.91 90 PHE A O 1
ATOM 691 N N . PRO A 1 91 ? 11.306 -12.156 -47.053 1.00 55.03 91 PRO A N 1
ATOM 692 C CA . PRO A 1 91 ? 11.675 -12.559 -48.398 1.00 55.03 91 PRO A CA 1
ATOM 693 C C . PRO A 1 91 ? 12.587 -13.786 -48.301 1.00 55.03 91 PRO A C 1
ATOM 695 O O . PRO A 1 91 ? 13.757 -13.685 -47.933 1.00 55.03 91 PRO A O 1
ATOM 698 N N . ILE A 1 92 ? 12.045 -14.960 -48.627 1.00 57.44 92 ILE A N 1
ATOM 699 C CA . ILE A 1 92 ? 12.843 -16.163 -48.870 1.00 57.44 92 ILE A CA 1
ATOM 700 C C . ILE A 1 92 ? 13.682 -15.883 -50.124 1.00 57.44 92 ILE A C 1
ATOM 702 O O . ILE A 1 92 ? 13.153 -15.791 -51.233 1.00 57.44 92 ILE A O 1
ATOM 706 N N . LYS A 1 93 ? 14.995 -15.694 -49.943 1.00 53.88 93 LYS A N 1
ATOM 707 C CA . LYS A 1 93 ? 15.963 -15.632 -51.045 1.00 53.88 93 LYS A CA 1
ATOM 708 C C . LYS A 1 93 ? 15.878 -16.942 -51.836 1.00 53.88 93 LYS A C 1
ATOM 710 O O . LYS A 1 93 ? 16.106 -18.013 -51.281 1.00 53.88 93 LYS A O 1
ATOM 715 N N . LYS A 1 94 ? 15.543 -16.850 -53.126 1.00 57.59 94 LYS A N 1
ATOM 716 C CA . LYS A 1 94 ? 15.579 -17.979 -54.065 1.00 57.59 94 LYS A CA 1
ATOM 717 C C . LYS A 1 94 ? 17.014 -18.508 -54.174 1.00 57.59 94 LYS A C 1
ATOM 719 O O . LYS A 1 94 ? 17.924 -17.743 -54.484 1.00 57.59 94 LYS A O 1
ATOM 724 N N . ILE A 1 95 ? 17.196 -19.804 -53.944 1.00 59.50 95 ILE A N 1
ATOM 725 C CA . ILE A 1 95 ? 18.426 -20.540 -54.257 1.00 59.50 95 ILE A CA 1
ATOM 726 C C . ILE A 1 95 ? 18.301 -21.003 -55.720 1.00 59.50 95 ILE A C 1
ATOM 728 O O . ILE A 1 95 ? 17.299 -21.640 -56.047 1.00 59.50 95 ILE A O 1
ATOM 732 N N . PRO A 1 96 ? 19.241 -20.684 -56.626 1.00 52.41 96 PRO A N 1
ATOM 733 C CA . PRO A 1 96 ? 19.189 -21.185 -57.995 1.00 52.41 96 PRO A CA 1
ATOM 734 C C . PRO A 1 96 ? 19.615 -22.660 -58.040 1.00 52.41 96 PRO A C 1
ATOM 736 O O . PRO A 1 96 ? 20.761 -22.991 -57.740 1.00 52.41 96 PRO A O 1
ATOM 739 N N . MET A 1 97 ? 18.702 -23.551 -58.437 1.00 43.97 97 MET A N 1
ATOM 740 C CA . MET A 1 97 ? 19.054 -24.913 -58.844 1.00 43.97 97 MET A CA 1
ATOM 741 C C . MET A 1 97 ? 19.686 -24.857 -60.239 1.00 43.97 97 MET A C 1
ATOM 743 O O . MET A 1 97 ? 19.021 -24.503 -61.211 1.00 43.97 97 MET A O 1
ATOM 747 N N . LYS A 1 98 ? 20.978 -25.190 -60.336 1.00 52.25 98 LYS A N 1
ATOM 748 C CA . LYS A 1 98 ? 21.621 -25.530 -61.610 1.00 52.25 98 LYS A CA 1
ATOM 749 C C . LYS A 1 98 ? 21.080 -26.885 -62.064 1.00 52.25 98 LYS A C 1
ATOM 751 O O . LYS A 1 98 ? 21.250 -27.877 -61.362 1.00 52.25 98 LYS A O 1
ATOM 756 N N . VAL A 1 99 ? 20.444 -26.907 -63.228 1.00 51.06 99 VAL A N 1
ATOM 757 C CA . VAL A 1 99 ? 20.163 -28.129 -63.984 1.00 51.06 99 VAL A CA 1
ATOM 758 C C . VAL A 1 99 ? 21.361 -28.331 -64.911 1.00 51.06 99 VAL A C 1
ATOM 760 O O . VAL A 1 99 ? 21.614 -27.481 -65.762 1.00 51.06 99 VAL A O 1
ATOM 763 N N . SER A 1 100 ? 22.136 -29.392 -64.691 1.00 48.22 100 SER A N 1
ATOM 764 C CA . SER A 1 100 ? 23.158 -29.838 -65.643 1.00 48.22 100 SER A CA 1
ATOM 765 C C . SER A 1 100 ? 22.479 -30.639 -66.754 1.00 48.22 100 SER A C 1
ATOM 767 O O . SER A 1 100 ? 21.685 -31.531 -66.452 1.00 48.22 100 SER A O 1
ATOM 769 N N . GLN A 1 101 ? 22.783 -30.299 -68.007 1.00 46.44 101 GLN A N 1
ATOM 770 C CA . GLN A 1 101 ? 22.640 -31.189 -69.163 1.00 46.44 101 GLN A CA 1
ATOM 771 C C . GLN A 1 101 ? 23.964 -31.909 -69.403 1.00 46.44 101 GLN A C 1
ATOM 773 O O . GLN A 1 101 ? 25.012 -31.297 -69.087 1.00 46.44 101 GLN A O 1
#

Foldseek 3Di:
DDPLLVLLVVLLVQLVPDPDLVSNLVSVVSNVPGDDDPVSCVVSVVVVSVVVCVVVCSVVVSVVVVVVVVVVVVVVVVVDDDDPDPDPDDPDPDDDDDDDD

Radius of gyration: 25.66 Å; chains: 1; bounding box: 39×40×81 Å

pLDDT: mean 76.53, std 17.43, range [42.16, 94.12]

Organism: NCBI:txid289476

Sequence (101 aa):
MSADLAIARSSISLVKCSTDLKTVTKALGSLACVHLSSEDEQKLKVAEFLDDCVERGVLHRCYARMLLRGIRKLKKESAEGLKPSKKKAFPIKKIPMKVSQ

Secondary structure (DSSP, 8-state):
--HHHHHHHHHHHHHHH---HHHHHHHHHHHHT----HHHHHHHTHHHHHHHHHHTTHHHHHHHHHHHHHHHHHHHHTSS------------PPPP-----